Protein AF-A0A1X0RWV0-F1 (afdb_monomer_lite)

Structure (mmCIF, N/CA/C/O backbone):
data_AF-A0A1X0RWV0-F1
#
_entry.id   AF-A0A1X0RWV0-F1
#
loop_
_atom_site.group_PDB
_atom_site.id
_atom_site.type_symbol
_atom_site.label_atom_id
_atom_site.label_alt_id
_atom_site.label_comp_id
_atom_site.label_asym_id
_atom_site.label_entity_id
_atom_site.label_seq_id
_atom_site.pdbx_PDB_ins_code
_atom_site.Cartn_x
_atom_site.Cartn_y
_atom_site.Cartn_z
_atom_site.occupancy
_atom_site.B_iso_or_equiv
_atom_site.auth_seq_id
_atom_site.auth_comp_id
_atom_site.auth_asym_id
_atom_site.auth_atom_id
_atom_site.pdbx_PDB_model_num
ATOM 1 N N . MET A 1 1 ? 1.316 -21.108 6.866 1.00 23.23 1 MET A N 1
ATOM 2 C CA . MET A 1 1 ? 2.723 -21.541 7.017 1.00 23.23 1 MET A CA 1
ATOM 3 C C . MET A 1 1 ? 3.610 -20.301 7.016 1.00 23.23 1 MET A C 1
ATOM 5 O O . MET A 1 1 ? 3.593 -19.618 6.008 1.00 23.23 1 MET A O 1
ATOM 9 N N . ALA A 1 2 ? 4.380 -19.939 8.044 1.00 24.17 2 ALA A N 1
ATOM 10 C CA . ALA A 1 2 ? 4.032 -19.733 9.463 1.00 24.17 2 ALA A CA 1
ATOM 11 C C . ALA A 1 2 ? 4.184 -18.208 9.730 1.00 24.17 2 ALA A C 1
ATOM 13 O O . ALA A 1 2 ? 4.964 -17.569 9.037 1.00 24.17 2 ALA A O 1
ATOM 14 N N . HIS A 1 3 ? 3.444 -17.558 10.632 1.00 25.30 3 HIS A N 1
ATOM 15 C CA . HIS A 1 3 ? 3.858 -17.457 12.033 1.00 25.30 3 HIS A CA 1
ATOM 16 C C . HIS A 1 3 ? 2.746 -16.852 12.910 1.00 25.30 3 HIS A C 1
ATOM 18 O O . HIS A 1 3 ? 1.937 -16.050 12.453 1.00 25.30 3 HIS A O 1
ATOM 24 N N . TRP A 1 4 ? 2.750 -17.260 14.173 1.00 21.14 4 TRP A N 1
ATOM 25 C CA . TRP A 1 4 ? 1.814 -16.913 15.234 1.00 21.14 4 TRP A CA 1
ATOM 26 C C . TRP A 1 4 ? 2.004 -15.473 15.730 1.00 21.14 4 TRP A C 1
ATOM 28 O O . TRP A 1 4 ? 3.132 -15.071 16.006 1.00 21.14 4 TRP A O 1
ATOM 38 N N . GLN A 1 5 ? 0.911 -14.735 15.943 1.00 31.05 5 GLN A N 1
ATOM 39 C CA . GLN A 1 5 ? 0.906 -13.572 16.834 1.00 31.05 5 GLN A CA 1
ATOM 40 C C . GLN A 1 5 ? 0.422 -14.017 18.215 1.00 31.05 5 GLN A C 1
ATOM 42 O O . GLN A 1 5 ? -0.751 -14.319 18.415 1.00 31.05 5 GLN A O 1
ATOM 47 N N . VAL A 1 6 ? 1.340 -14.066 19.180 1.00 25.50 6 VAL A N 1
ATOM 48 C CA . VAL A 1 6 ? 1.006 -14.235 20.597 1.00 25.50 6 VAL A CA 1
ATOM 49 C C . VAL A 1 6 ? 1.047 -12.856 21.247 1.00 25.50 6 VAL A C 1
ATOM 51 O O . VAL A 1 6 ? 2.117 -12.370 21.603 1.00 25.50 6 VAL A O 1
ATOM 54 N N . ASN A 1 7 ? -0.117 -12.234 21.433 1.00 33.84 7 ASN A N 1
ATOM 55 C CA . ASN A 1 7 ? -0.253 -11.078 22.319 1.00 33.84 7 ASN A CA 1
ATOM 56 C C . ASN A 1 7 ? -0.635 -11.574 23.719 1.00 33.84 7 ASN A C 1
ATOM 58 O O . ASN A 1 7 ? -1.770 -11.977 23.965 1.00 33.84 7 ASN A O 1
ATOM 62 N N . ARG A 1 8 ? 0.323 -11.564 24.656 1.00 31.19 8 ARG A N 1
ATOM 63 C CA . ARG A 1 8 ? 0.048 -11.831 26.075 1.00 31.19 8 ARG A CA 1
ATOM 64 C C . ARG A 1 8 ? -0.563 -10.569 26.692 1.00 31.19 8 ARG A C 1
ATOM 66 O O . ARG A 1 8 ? 0.125 -9.562 26.846 1.00 31.19 8 ARG A O 1
ATOM 73 N N . ASN A 1 9 ? -1.847 -10.624 27.033 1.00 41.56 9 ASN A N 1
ATOM 74 C CA . ASN A 1 9 ? -2.531 -9.573 27.780 1.00 41.56 9 ASN A CA 1
ATOM 75 C C . ASN A 1 9 ? -2.454 -9.860 29.285 1.00 41.56 9 ASN A C 1
ATOM 77 O O . ASN A 1 9 ? -3.083 -10.812 29.738 1.00 41.56 9 ASN A O 1
ATOM 81 N N . THR A 1 10 ? -1.716 -9.042 30.045 1.00 43.28 10 THR A N 1
ATOM 82 C CA . THR A 1 10 ? -1.809 -8.987 31.519 1.00 43.28 10 THR A CA 1
ATOM 83 C C . THR A 1 10 ? -1.341 -7.632 32.097 1.00 43.28 10 THR A C 1
ATOM 85 O O . THR A 1 10 ? -0.510 -7.628 33.007 1.00 43.28 10 THR A O 1
ATOM 88 N N . ALA A 1 11 ? -1.775 -6.462 31.601 1.00 41.44 11 ALA A N 1
ATOM 89 C CA . ALA A 1 11 ? -1.357 -5.204 32.250 1.00 41.44 11 ALA A CA 1
ATOM 90 C C . ALA A 1 11 ? -2.352 -4.035 32.171 1.00 41.44 11 ALA A C 1
ATOM 92 O O . ALA A 1 11 ? -2.783 -3.620 31.107 1.00 41.44 11 ALA A O 1
ATOM 93 N N . THR A 1 12 ? -2.610 -3.450 33.341 1.00 43.78 12 THR A N 1
ATOM 94 C CA . THR A 1 12 ? -3.568 -2.384 33.671 1.00 43.78 12 THR A CA 1
ATOM 95 C C . THR A 1 12 ? -2.957 -0.967 33.643 1.00 43.78 12 THR A C 1
ATOM 97 O O . THR A 1 12 ? -3.191 -0.175 34.557 1.00 43.78 12 THR A O 1
ATOM 100 N N . LYS A 1 13 ? -2.113 -0.614 32.653 1.00 45.50 13 LYS A N 1
ATOM 101 C CA . LYS A 1 13 ? -1.424 0.703 32.627 1.00 45.50 13 LYS A CA 1
ATOM 102 C C . LYS A 1 13 ? -1.493 1.421 31.258 1.00 45.50 13 LYS A C 1
ATOM 104 O O . LYS A 1 13 ? -0.999 0.860 30.281 1.00 45.50 13 LYS A O 1
ATOM 109 N N . PRO A 1 14 ? -1.920 2.707 31.196 1.00 56.06 14 PRO A N 1
ATOM 110 C CA . PRO A 1 14 ? -2.166 3.446 29.942 1.00 56.06 14 PRO A CA 1
ATOM 111 C C . PRO A 1 14 ? -0.960 3.563 28.991 1.00 5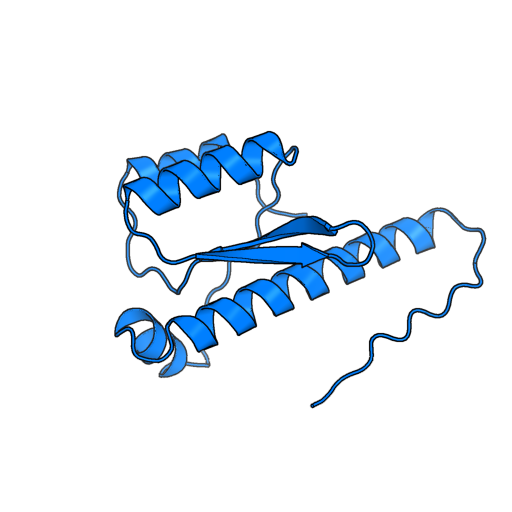6.06 14 PRO A C 1
ATOM 113 O O . PRO A 1 14 ? -1.105 3.635 27.775 1.00 56.06 14 PRO A O 1
ATOM 116 N N . LYS A 1 15 ? 0.269 3.579 29.530 1.00 47.56 15 LYS A N 1
ATOM 117 C CA . LYS A 1 15 ? 1.496 3.642 28.714 1.00 47.56 15 LYS A CA 1
ATOM 118 C C . LYS A 1 15 ? 1.774 2.348 27.940 1.00 47.56 15 LYS A C 1
ATOM 120 O O . LYS A 1 15 ? 2.412 2.416 26.896 1.00 47.56 15 LYS A O 1
ATOM 125 N N . LEU A 1 16 ? 1.328 1.189 28.437 1.00 44.66 16 LEU A N 1
ATOM 126 C CA . LEU A 1 16 ? 1.512 -0.086 27.735 1.00 44.66 16 LEU A CA 1
ATOM 127 C C . LEU A 1 16 ? 0.503 -0.257 26.593 1.00 44.66 16 LEU A C 1
ATOM 129 O O . LEU A 1 16 ? 0.900 -0.727 25.531 1.00 44.66 16 LEU A O 1
ATOM 133 N N . GLU A 1 17 ? -0.740 0.202 26.766 1.00 52.66 17 GLU A N 1
ATOM 134 C CA . GLU A 1 17 ? -1.755 0.219 25.698 1.00 52.66 17 GLU A CA 1
ATOM 135 C C . GLU A 1 17 ? -1.292 1.051 24.493 1.00 52.66 17 GLU A C 1
ATOM 137 O O . GLU A 1 17 ? -1.411 0.629 23.344 1.00 52.66 17 GLU A O 1
ATOM 142 N N . PHE A 1 18 ? -0.667 2.206 24.744 1.00 51.78 18 PHE A N 1
ATOM 143 C CA . PHE A 1 18 ? -0.120 3.052 23.681 1.00 51.78 18 PHE A CA 1
ATOM 144 C C . PHE A 1 18 ? 0.993 2.356 22.877 1.00 51.78 18 PHE A C 1
ATOM 146 O O . PHE A 1 18 ? 1.036 2.452 21.651 1.00 51.78 18 PHE A O 1
ATOM 153 N N . ILE A 1 19 ? 1.885 1.625 23.554 1.00 53.31 19 ILE A N 1
ATOM 154 C CA . ILE A 1 19 ? 2.965 0.865 22.904 1.00 53.31 19 ILE A CA 1
ATOM 155 C C . ILE A 1 19 ? 2.391 -0.324 22.117 1.00 53.31 19 ILE A C 1
ATOM 157 O O . ILE A 1 19 ? 2.825 -0.581 20.993 1.00 53.31 19 ILE A O 1
ATOM 161 N N . GLN A 1 20 ? 1.387 -1.015 22.662 1.00 53.22 20 GLN A N 1
ATOM 162 C CA . GLN A 1 20 ? 0.701 -2.116 21.979 1.00 53.22 20 GLN A CA 1
ATOM 163 C C . GLN A 1 20 ? -0.025 -1.658 20.710 1.00 53.22 20 GLN A C 1
ATOM 165 O O . GLN A 1 20 ? 0.065 -2.340 19.688 1.00 53.22 20 GLN A O 1
ATOM 170 N N . ASN A 1 21 ? -0.642 -0.474 20.719 1.00 63.69 21 ASN A N 1
ATOM 171 C CA . ASN A 1 21 ? -1.245 0.098 19.515 1.00 63.69 21 ASN A CA 1
ATOM 172 C C . ASN A 1 21 ? -0.211 0.336 18.404 1.00 63.69 21 ASN A C 1
ATOM 174 O O . ASN A 1 21 ? -0.485 0.030 17.245 1.00 63.69 21 ASN A O 1
ATOM 178 N N . LYS A 1 22 ? 1.003 0.801 18.737 1.00 68.19 22 LYS A N 1
ATOM 179 C CA . LYS A 1 22 ? 2.072 0.976 17.736 1.00 68.19 22 LYS A CA 1
ATOM 180 C C . LYS A 1 22 ? 2.530 -0.356 17.131 1.00 68.19 22 LYS A C 1
ATOM 182 O O . LYS A 1 22 ? 2.715 -0.444 15.921 1.00 68.19 22 LYS A O 1
ATOM 187 N N . ILE A 1 23 ? 2.673 -1.407 17.942 1.00 72.88 23 ILE A N 1
ATOM 188 C CA . ILE A 1 23 ? 3.063 -2.748 17.461 1.00 72.88 23 ILE A CA 1
ATOM 189 C C . ILE A 1 23 ? 2.001 -3.326 16.511 1.00 72.88 23 ILE A C 1
ATOM 191 O O . ILE A 1 23 ? 2.345 -3.922 15.485 1.00 72.88 23 ILE A O 1
ATOM 195 N N . SER A 1 24 ? 0.720 -3.112 16.823 1.00 81.94 24 SER A N 1
ATOM 196 C CA . SER A 1 24 ? -0.398 -3.544 15.979 1.00 81.94 24 SER A CA 1
ATOM 197 C C . SER A 1 24 ? -0.351 -2.890 14.590 1.00 81.94 24 SER A C 1
ATOM 199 O O . SER A 1 24 ? -0.290 -3.594 13.580 1.00 81.94 24 SER A O 1
ATOM 201 N N . VAL A 1 25 ? -0.227 -1.55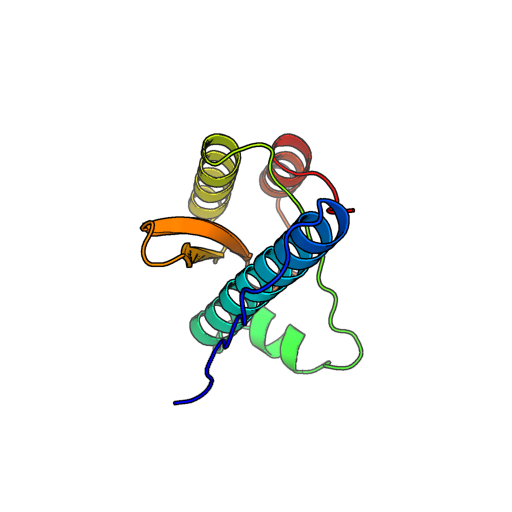6 14.535 1.00 82.00 25 VAL A N 1
ATOM 202 C CA . VAL A 1 25 ? -0.138 -0.789 13.276 1.00 82.00 25 VAL A CA 1
ATOM 203 C C . VAL A 1 25 ? 1.035 -1.251 12.411 1.00 82.00 25 VAL A C 1
ATOM 205 O O . VAL A 1 25 ? 0.878 -1.488 11.212 1.00 82.00 25 VAL A O 1
ATOM 208 N N . MET A 1 26 ? 2.215 -1.427 13.014 1.00 87.25 26 MET A N 1
ATOM 209 C CA . MET A 1 26 ? 3.401 -1.889 12.288 1.00 87.25 26 MET A CA 1
ATOM 210 C C . MET A 1 26 ? 3.194 -3.283 11.694 1.00 87.25 26 MET A C 1
ATOM 212 O O . MET A 1 26 ? 3.594 -3.535 10.558 1.00 87.25 26 MET A O 1
ATOM 216 N N . THR A 1 27 ? 2.538 -4.182 12.429 1.00 88.38 27 THR A N 1
ATOM 217 C CA . THR A 1 27 ? 2.290 -5.537 11.931 1.00 88.38 27 THR A CA 1
ATOM 218 C C . THR A 1 27 ? 1.327 -5.532 10.745 1.00 88.38 27 THR A C 1
ATOM 220 O O . THR A 1 27 ? 1.593 -6.174 9.729 1.00 88.38 27 THR A O 1
ATOM 223 N N . GLN A 1 28 ? 0.250 -4.754 10.826 1.00 88.62 28 GLN A N 1
ATOM 224 C CA . GLN A 1 28 ? -0.729 -4.616 9.744 1.00 88.62 28 GLN A CA 1
ATOM 225 C C . GLN A 1 28 ? -0.105 -4.004 8.486 1.00 88.62 28 GLN A C 1
ATOM 227 O O . GLN A 1 28 ? -0.327 -4.493 7.375 1.00 88.62 28 GLN A O 1
ATOM 232 N N . ALA A 1 29 ? 0.750 -2.990 8.649 1.00 89.06 29 ALA A N 1
ATOM 233 C CA . ALA A 1 29 ? 1.515 -2.414 7.549 1.00 89.06 29 ALA A CA 1
ATOM 234 C C . ALA A 1 29 ? 2.455 -3.447 6.901 1.00 89.06 29 ALA A C 1
ATOM 236 O O . ALA A 1 29 ? 2.500 -3.554 5.674 1.00 89.06 29 ALA A O 1
ATOM 237 N N . CYS A 1 30 ? 3.160 -4.253 7.704 1.00 92.12 30 CYS A N 1
ATOM 238 C CA . CYS A 1 30 ? 4.012 -5.337 7.208 1.00 92.12 30 CYS A CA 1
ATOM 239 C C . CYS A 1 30 ? 3.216 -6.390 6.427 1.00 92.12 30 CYS A C 1
ATOM 241 O O . CYS A 1 30 ? 3.656 -6.821 5.358 1.00 92.12 30 CYS A O 1
ATOM 243 N N . HIS A 1 31 ? 2.038 -6.782 6.917 1.00 91.19 31 HIS A N 1
ATOM 244 C CA . HIS A 1 31 ? 1.156 -7.704 6.209 1.00 91.19 31 HIS A CA 1
ATOM 245 C C . HIS A 1 31 ? 0.699 -7.145 4.858 1.00 91.19 31 HIS A C 1
ATOM 247 O O . HIS A 1 31 ? 0.839 -7.825 3.839 1.00 91.19 31 HIS A O 1
ATOM 253 N N . ALA A 1 32 ? 0.216 -5.899 4.826 1.00 93.38 32 ALA A N 1
ATOM 254 C CA . ALA A 1 32 ? -0.195 -5.236 3.590 1.00 93.38 32 ALA A CA 1
ATOM 255 C C . ALA A 1 32 ? 0.964 -5.144 2.582 1.00 93.38 32 ALA A C 1
ATOM 257 O O . ALA A 1 32 ? 0.798 -5.519 1.420 1.00 93.38 32 ALA A O 1
ATOM 258 N N . ALA A 1 33 ? 2.144 -4.703 3.035 1.00 95.50 33 ALA A N 1
ATOM 259 C CA . ALA A 1 33 ? 3.337 -4.540 2.204 1.00 95.50 33 ALA A CA 1
ATOM 260 C C . ALA A 1 33 ? 3.841 -5.876 1.635 1.00 95.50 33 ALA A C 1
ATOM 262 O O . ALA A 1 33 ? 4.164 -5.973 0.454 1.00 95.50 33 ALA A O 1
ATOM 263 N N . THR A 1 34 ? 3.868 -6.928 2.452 1.00 97.00 34 THR A N 1
ATOM 264 C CA . THR A 1 34 ? 4.306 -8.260 2.009 1.00 97.00 34 THR A CA 1
ATOM 265 C C . THR A 1 34 ? 3.328 -8.842 0.991 1.00 97.00 34 THR A C 1
ATOM 267 O O . THR A 1 34 ? 3.735 -9.375 -0.040 1.00 97.00 34 THR A O 1
ATOM 270 N N . ALA A 1 35 ? 2.026 -8.703 1.252 1.00 97.00 35 ALA A N 1
ATOM 271 C CA . ALA A 1 35 ? 0.988 -9.192 0.360 1.00 97.00 35 ALA A CA 1
ATOM 272 C C . ALA A 1 35 ? 1.024 -8.484 -1.001 1.00 97.00 35 ALA A C 1
ATOM 274 O O . ALA A 1 35 ? 0.957 -9.165 -2.022 1.00 97.00 35 ALA A O 1
ATOM 275 N N . ILE A 1 36 ? 1.168 -7.152 -1.041 1.00 97.50 36 ILE A N 1
ATOM 276 C CA . ILE A 1 36 ? 1.214 -6.440 -2.324 1.00 97.50 36 ILE A CA 1
ATOM 277 C C . ILE A 1 36 ? 2.467 -6.793 -3.127 1.00 97.50 36 ILE A C 1
ATOM 279 O O . ILE A 1 36 ? 2.331 -7.078 -4.310 1.00 97.50 36 ILE A O 1
ATOM 283 N N . LEU A 1 37 ? 3.640 -6.910 -2.490 1.00 97.44 37 LEU A N 1
ATOM 284 C CA . LEU A 1 37 ? 4.865 -7.363 -3.163 1.00 97.44 37 LEU A CA 1
ATOM 285 C C . LEU A 1 37 ? 4.709 -8.765 -3.768 1.00 97.44 37 LEU A C 1
ATOM 287 O O . LEU A 1 37 ? 5.199 -9.019 -4.863 1.00 97.44 37 LEU A O 1
ATOM 291 N N . HIS A 1 38 ? 4.007 -9.676 -3.089 1.00 98.31 38 HIS A N 1
ATOM 292 C CA . HIS A 1 38 ? 3.732 -11.008 -3.630 1.00 98.31 38 HIS A CA 1
ATOM 293 C C . HIS A 1 38 ? 2.733 -10.984 -4.800 1.00 98.31 38 HIS A C 1
ATOM 295 O O . HIS A 1 38 ? 2.921 -11.694 -5.794 1.00 98.31 38 HIS A O 1
ATOM 301 N N . ILE A 1 39 ? 1.672 -10.177 -4.682 1.00 98.12 39 ILE A N 1
ATOM 302 C CA . ILE A 1 39 ? 0.647 -10.001 -5.721 1.00 98.12 39 ILE A CA 1
ATOM 303 C C . ILE A 1 39 ? 1.274 -9.413 -6.989 1.00 98.12 39 ILE A C 1
ATOM 305 O O . ILE A 1 39 ? 0.979 -9.885 -8.083 1.00 98.12 39 ILE A O 1
ATOM 309 N N . THR A 1 40 ? 2.171 -8.436 -6.849 1.00 97.38 40 THR A N 1
ATOM 310 C CA . THR A 1 40 ? 2.826 -7.747 -7.969 1.00 97.38 40 THR A CA 1
ATOM 311 C C . THR A 1 40 ? 4.235 -8.253 -8.256 1.00 97.38 40 THR A C 1
ATOM 313 O O . THR A 1 40 ? 5.007 -7.550 -8.892 1.00 97.38 40 THR A O 1
ATOM 316 N N . ARG A 1 41 ? 4.600 -9.467 -7.829 1.00 98.06 41 ARG A N 1
ATOM 317 C CA . ARG A 1 41 ? 5.973 -9.998 -7.964 1.00 98.06 41 ARG A CA 1
ATOM 318 C C . ARG A 1 41 ? 6.517 -10.029 -9.403 1.00 98.06 41 ARG A C 1
ATOM 320 O O . ARG A 1 41 ? 7.725 -9.963 -9.593 1.00 98.06 41 ARG A O 1
ATOM 327 N N . GLU A 1 42 ? 5.631 -10.132 -10.394 1.00 97.88 42 GLU A N 1
ATOM 328 C CA . GLU A 1 42 ? 5.985 -10.133 -11.823 1.00 97.88 42 GLU A CA 1
ATOM 329 C C . GLU A 1 42 ? 5.965 -8.719 -12.440 1.00 97.88 42 GLU A C 1
ATOM 331 O O . GLU A 1 42 ? 6.324 -8.540 -13.600 1.00 97.88 42 GLU A O 1
ATOM 336 N N . ASP A 1 43 ? 5.531 -7.700 -11.689 1.00 95.94 43 ASP A N 1
ATOM 337 C CA . ASP A 1 43 ? 5.547 -6.306 -12.131 1.00 95.94 43 ASP A CA 1
ATOM 338 C C . ASP A 1 43 ? 6.985 -5.778 -12.141 1.00 95.94 43 ASP A C 1
ATOM 340 O O . ASP A 1 43 ? 7.725 -5.917 -11.160 1.00 95.94 43 ASP A O 1
ATOM 344 N N . LYS A 1 44 ? 7.361 -5.106 -13.233 1.00 95.38 44 LYS A N 1
ATOM 345 C CA . LYS A 1 44 ? 8.695 -4.532 -13.423 1.00 95.38 44 LYS A CA 1
ATOM 346 C C . LYS A 1 44 ? 9.126 -3.639 -12.253 1.00 95.38 44 LYS A C 1
ATOM 348 O O . LYS A 1 44 ? 10.250 -3.776 -11.783 1.00 95.38 44 LYS A O 1
ATOM 353 N N . ASN A 1 45 ? 8.246 -2.774 -11.745 1.00 93.88 45 ASN A N 1
ATOM 354 C CA . ASN A 1 45 ? 8.576 -1.887 -10.627 1.00 93.88 45 ASN A CA 1
ATOM 355 C C . ASN A 1 45 ? 8.857 -2.679 -9.345 1.00 93.88 45 ASN A C 1
ATOM 357 O O . ASN A 1 45 ? 9.712 -2.289 -8.553 1.00 93.88 45 ASN A O 1
ATOM 361 N N . THR A 1 46 ? 8.144 -3.789 -9.136 1.00 95.94 46 THR A N 1
ATOM 362 C CA . THR A 1 46 ? 8.348 -4.657 -7.969 1.00 95.94 46 THR A CA 1
ATOM 363 C C . THR A 1 46 ? 9.666 -5.411 -8.076 1.00 95.94 46 THR A C 1
ATOM 365 O O . THR A 1 46 ? 10.433 -5.420 -7.117 1.00 95.94 46 THR A O 1
ATOM 368 N N . GLN A 1 47 ? 9.966 -5.988 -9.241 1.00 97.12 47 GLN A N 1
ATOM 369 C CA . GLN A 1 47 ? 11.239 -6.669 -9.491 1.00 97.12 47 GLN A CA 1
ATOM 370 C C . GLN A 1 47 ? 12.425 -5.719 -9.315 1.00 97.12 47 GLN A C 1
ATOM 372 O O . GLN A 1 47 ? 13.383 -6.048 -8.625 1.00 97.12 47 GLN A O 1
ATOM 377 N N . GLU A 1 48 ? 12.337 -4.515 -9.878 1.00 94.94 48 GLU A N 1
ATOM 378 C CA . GLU A 1 48 ? 13.374 -3.496 -9.748 1.00 94.94 48 GLU A CA 1
ATOM 379 C C . GLU A 1 48 ? 13.550 -3.012 -8.302 1.00 94.94 48 GLU A C 1
ATOM 381 O O . GLU A 1 48 ? 14.676 -2.802 -7.866 1.00 94.94 48 GLU A O 1
ATOM 386 N N . TYR A 1 49 ? 12.457 -2.848 -7.551 1.00 95.06 49 TYR A N 1
ATOM 387 C CA . TYR A 1 49 ? 12.510 -2.498 -6.129 1.00 95.06 49 TYR A CA 1
ATOM 388 C C . TYR A 1 49 ? 13.167 -3.595 -5.279 1.00 95.06 49 TYR A C 1
ATOM 390 O O . TYR A 1 49 ? 13.888 -3.289 -4.336 1.00 95.06 49 TYR A O 1
ATOM 398 N N . LEU A 1 50 ? 12.922 -4.868 -5.606 1.00 96.00 50 LEU A N 1
ATOM 399 C CA . LEU A 1 50 ? 13.489 -6.018 -4.895 1.00 96.00 50 LEU A CA 1
ATOM 400 C C . LEU A 1 50 ? 14.904 -6.395 -5.365 1.00 96.00 50 LEU A C 1
ATOM 402 O O . LEU A 1 50 ? 15.572 -7.168 -4.685 1.00 96.00 50 LEU A O 1
ATOM 406 N N . ALA A 1 51 ? 15.371 -5.863 -6.497 1.00 96.81 51 ALA A N 1
ATOM 407 C CA . ALA A 1 51 ? 16.728 -6.084 -6.995 1.00 96.81 51 ALA A CA 1
ATOM 408 C C . ALA A 1 51 ? 17.793 -5.283 -6.222 1.00 96.81 51 ALA A C 1
ATOM 410 O O . ALA A 1 51 ? 18.959 -5.667 -6.226 1.00 96.81 51 ALA A O 1
ATOM 411 N N . ASP A 1 52 ? 17.397 -4.196 -5.554 1.00 93.12 52 ASP A N 1
ATOM 412 C CA . ASP A 1 52 ? 18.274 -3.318 -4.774 1.00 93.12 52 ASP A CA 1
ATOM 413 C C . ASP A 1 52 ? 17.788 -3.229 -3.319 1.00 93.12 52 ASP A C 1
ATOM 415 O O . ASP A 1 52 ? 17.162 -2.260 -2.881 1.00 93.12 52 ASP A O 1
ATOM 419 N N . LEU A 1 53 ? 18.026 -4.310 -2.573 1.00 92.69 53 LEU A N 1
ATOM 420 C CA . LEU A 1 53 ? 17.498 -4.475 -1.218 1.00 92.69 53 LEU A CA 1
ATOM 421 C C . LEU A 1 53 ? 18.059 -3.453 -0.218 1.00 92.69 53 LEU A C 1
ATOM 423 O O . LEU A 1 53 ? 17.345 -3.075 0.714 1.00 92.69 53 LEU A O 1
ATOM 427 N N . ASP A 1 54 ? 19.289 -2.980 -0.427 1.00 94.31 54 ASP A N 1
ATOM 428 C CA . ASP A 1 54 ? 19.957 -2.021 0.460 1.00 94.31 54 ASP A CA 1
ATOM 429 C C . ASP A 1 54 ? 19.413 -0.591 0.298 1.00 94.31 54 ASP A C 1
ATOM 431 O O . ASP A 1 54 ? 19.500 0.211 1.229 1.00 94.31 54 ASP A O 1
ATOM 435 N N . ASN A 1 55 ? 18.781 -0.276 -0.841 1.00 89.69 55 ASN A N 1
ATOM 436 C CA . ASN A 1 55 ? 18.180 1.035 -1.120 1.00 89.69 55 ASN A CA 1
ATOM 437 C C . ASN A 1 55 ? 16.640 1.010 -1.136 1.00 89.69 55 ASN A C 1
ATOM 439 O O . ASN A 1 55 ? 15.987 1.919 -1.661 1.00 89.69 55 ASN A O 1
ATOM 443 N N . MET A 1 56 ? 16.020 -0.006 -0.529 1.00 89.06 56 MET A N 1
ATOM 444 C CA . MET A 1 56 ? 14.568 -0.057 -0.375 1.00 89.06 56 MET A CA 1
ATOM 445 C C . MET A 1 56 ? 14.049 1.085 0.503 1.00 89.06 56 MET A C 1
ATOM 447 O O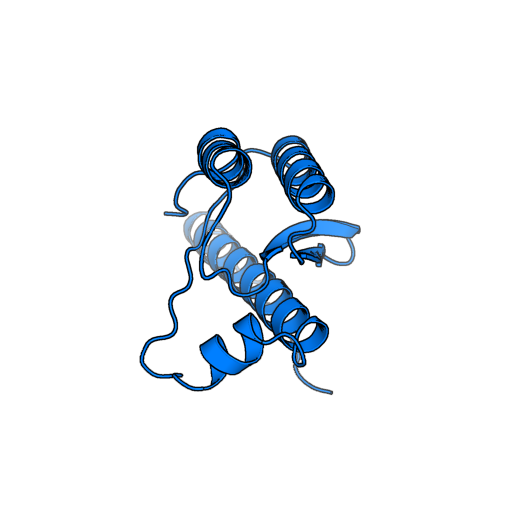 . MET A 1 56 ? 14.268 1.128 1.712 1.00 89.06 56 MET A O 1
ATOM 451 N N . HIS A 1 57 ? 13.226 1.953 -0.080 1.00 89.69 57 HIS A N 1
ATOM 452 C CA . HIS A 1 57 ? 12.531 3.004 0.656 1.00 89.69 57 HIS A CA 1
ATOM 453 C C . HIS A 1 57 ? 11.061 2.635 0.903 1.00 89.69 57 HIS A C 1
ATOM 455 O O . HIS A 1 57 ? 10.378 2.120 0.014 1.00 89.69 57 HIS A O 1
ATOM 461 N N . LYS A 1 58 ? 10.561 2.891 2.117 1.00 90.38 58 LYS A N 1
ATOM 462 C CA . LYS A 1 58 ? 9.142 2.770 2.482 1.00 90.38 58 LYS A CA 1
ATOM 463 C C . LYS A 1 58 ? 8.735 4.005 3.273 1.00 90.38 58 LYS A C 1
ATOM 465 O O . LYS A 1 58 ? 9.456 4.424 4.172 1.00 90.38 58 LYS A O 1
ATOM 470 N N . VAL A 1 59 ? 7.569 4.560 2.957 1.00 90.50 59 VAL A N 1
ATOM 471 C CA . VAL A 1 59 ? 6.979 5.675 3.707 1.00 90.50 59 VAL A CA 1
ATOM 472 C C . VAL A 1 59 ? 5.745 5.160 4.423 1.00 90.50 59 VAL A C 1
ATOM 474 O O . VAL A 1 59 ? 4.835 4.640 3.780 1.00 90.50 59 VAL A O 1
ATOM 477 N N . VAL A 1 60 ? 5.719 5.308 5.746 1.00 89.44 60 VAL A N 1
ATOM 478 C CA . VAL A 1 60 ? 4.554 4.964 6.563 1.00 89.44 60 VAL A CA 1
ATOM 479 C C . VAL A 1 60 ? 3.726 6.222 6.779 1.00 89.44 60 VAL A C 1
ATOM 481 O O . VAL A 1 60 ? 4.220 7.239 7.272 1.00 89.44 60 VAL A O 1
ATOM 484 N N . LEU A 1 61 ? 2.465 6.144 6.376 1.00 90.56 61 LEU A N 1
ATOM 485 C CA . LEU A 1 61 ? 1.497 7.219 6.495 1.00 90.56 61 LEU A CA 1
ATOM 486 C C . LEU A 1 61 ? 0.318 6.752 7.342 1.00 90.56 61 LEU A C 1
ATOM 488 O O . LEU A 1 61 ? -0.014 5.569 7.358 1.00 90.56 61 LEU A O 1
ATOM 492 N N . GLU A 1 62 ? -0.331 7.694 8.007 1.00 89.94 62 GLU A N 1
ATOM 493 C CA . GLU A 1 62 ? -1.582 7.477 8.725 1.00 89.94 62 GLU A CA 1
ATOM 494 C C . GLU A 1 62 ? -2.732 8.194 8.024 1.00 89.94 62 GLU A C 1
ATOM 496 O O . GLU A 1 62 ? -2.531 9.208 7.355 1.00 89.94 62 GLU A O 1
ATOM 501 N N . THR A 1 63 ? -3.947 7.679 8.196 1.00 87.81 63 THR A N 1
ATOM 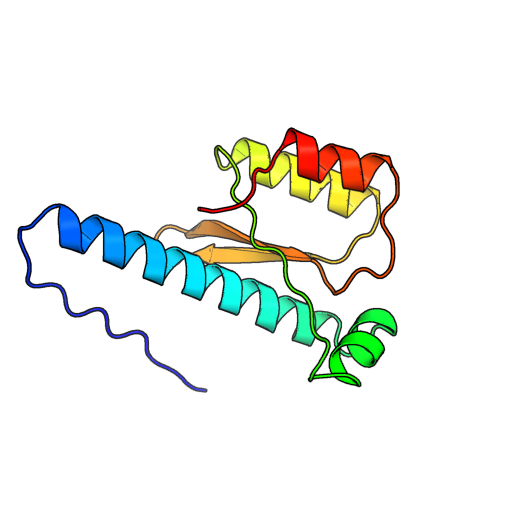502 C CA . THR A 1 63 ? -5.181 8.330 7.738 1.00 87.81 63 THR A CA 1
ATOM 503 C C . THR A 1 63 ? -6.050 8.659 8.945 1.00 87.81 63 THR A C 1
ATOM 505 O O . THR A 1 63 ? -5.947 8.013 9.986 1.00 87.81 63 THR A O 1
ATOM 508 N N . LYS A 1 64 ? -6.917 9.669 8.827 1.00 86.38 64 LYS A N 1
ATOM 509 C CA . LYS A 1 64 ? -7.746 10.121 9.959 1.00 86.38 64 LYS A CA 1
ATOM 510 C C . LYS A 1 64 ? -8.838 9.125 10.356 1.00 86.38 64 LYS A C 1
ATOM 512 O O . LYS A 1 64 ? -9.271 9.133 11.502 1.00 86.38 64 LYS A O 1
ATOM 517 N N . ASN A 1 65 ? -9.355 8.365 9.393 1.00 84.38 65 ASN A N 1
ATOM 518 C CA . ASN A 1 65 ? -10.467 7.430 9.554 1.00 84.38 65 ASN A CA 1
ATOM 519 C C . ASN A 1 65 ? -10.613 6.539 8.309 1.00 84.38 65 ASN A C 1
ATOM 521 O O . ASN A 1 65 ? -10.054 6.840 7.252 1.00 84.38 65 ASN A O 1
ATOM 525 N N . GLU A 1 66 ? -11.435 5.497 8.428 1.00 85.31 66 GLU A N 1
ATOM 526 C CA . GLU A 1 66 ? -11.767 4.547 7.357 1.00 85.31 66 GLU A CA 1
ATOM 527 C C . GLU A 1 66 ? -12.244 5.237 6.069 1.00 85.31 66 GLU A C 1
ATOM 529 O O . GLU A 1 66 ? -11.713 4.980 4.993 1.00 85.31 66 GLU A O 1
ATOM 534 N N . GLY A 1 67 ? -13.134 6.230 6.172 1.00 88.56 67 GLY A N 1
ATOM 535 C CA . GLY A 1 67 ? -13.616 6.961 4.995 1.00 88.56 67 GLY A CA 1
ATOM 536 C C . GLY A 1 67 ? -12.530 7.748 4.242 1.00 88.56 67 GLY A C 1
ATOM 537 O O . GLY A 1 67 ? -12.704 8.062 3.065 1.00 88.56 67 GLY A O 1
ATOM 538 N N . SER A 1 68 ? -11.406 8.087 4.883 1.00 88.81 68 SER A N 1
ATOM 539 C CA . SER A 1 68 ? -10.242 8.677 4.200 1.00 88.81 68 SER A CA 1
ATOM 540 C C . SER A 1 68 ? -9.403 7.610 3.493 1.00 88.81 68 SER A C 1
ATOM 542 O O . SER A 1 68 ? -8.881 7.866 2.408 1.00 88.81 68 SER A O 1
ATOM 544 N N . LEU A 1 69 ? -9.308 6.415 4.084 1.00 88.31 69 LEU A N 1
ATOM 545 C CA . LEU A 1 69 ? -8.641 5.256 3.495 1.00 88.31 69 LEU A CA 1
ATOM 546 C C . LEU A 1 69 ? -9.363 4.783 2.224 1.00 88.31 69 LEU A C 1
ATOM 548 O O . LEU A 1 69 ? -8.709 4.522 1.215 1.00 88.31 69 LEU A O 1
ATOM 552 N N . ASP A 1 70 ? -10.697 4.746 2.242 1.00 92.00 70 ASP A N 1
ATOM 553 C CA . ASP A 1 70 ? -11.502 4.357 1.079 1.00 92.00 70 ASP A CA 1
ATOM 554 C C . ASP A 1 70 ? -11.372 5.352 -0.075 1.00 92.00 70 ASP A C 1
ATOM 556 O O . ASP A 1 70 ? -11.105 4.952 -1.204 1.00 92.00 70 ASP A O 1
ATOM 560 N N . LYS A 1 71 ? -11.432 6.660 0.205 1.00 94.81 71 LYS A N 1
ATOM 561 C CA . LYS A 1 71 ? -11.211 7.691 -0.825 1.00 94.81 71 LYS A CA 1
ATOM 562 C C . LYS A 1 71 ? -9.828 7.589 -1.464 1.00 94.81 71 LYS A C 1
ATOM 564 O O . LYS A 1 71 ? -9.688 7.832 -2.661 1.00 94.81 71 LYS A O 1
ATOM 569 N N . LEU A 1 72 ? -8.802 7.244 -0.683 1.00 93.56 72 LEU A N 1
ATOM 570 C CA . LEU A 1 72 ? -7.476 6.972 -1.231 1.00 93.56 72 LEU A CA 1
ATOM 571 C C . LEU A 1 72 ? -7.508 5.733 -2.139 1.00 93.56 72 LEU A C 1
ATOM 573 O O . LEU A 1 72 ? -6.981 5.787 -3.247 1.00 93.56 72 LEU A O 1
ATOM 577 N N . ALA A 1 73 ? -8.143 4.643 -1.701 1.00 94.25 73 ALA A N 1
ATOM 578 C CA . ALA A 1 73 ? -8.282 3.419 -2.488 1.00 94.25 73 ALA A CA 1
ATOM 579 C C . ALA A 1 73 ? -9.026 3.652 -3.817 1.00 94.25 73 ALA A C 1
ATOM 581 O O . ALA A 1 73 ? -8.627 3.097 -4.845 1.00 94.25 73 ALA A O 1
ATOM 582 N N . ASP A 1 74 ? -10.047 4.509 -3.828 1.00 97.19 74 ASP A N 1
ATOM 583 C CA . ASP A 1 74 ? -10.780 4.889 -5.039 1.00 97.19 74 ASP A CA 1
ATOM 584 C C . ASP A 1 74 ? -9.869 5.598 -6.046 1.00 97.19 74 ASP A C 1
ATOM 586 O O . ASP A 1 74 ? -9.814 5.203 -7.211 1.00 97.19 74 ASP A O 1
ATOM 590 N N . VAL A 1 75 ? -9.089 6.591 -5.597 1.00 96.25 75 VAL A N 1
ATOM 591 C CA . VAL A 1 75 ? -8.128 7.297 -6.465 1.00 96.25 75 VAL A CA 1
ATOM 592 C C . VAL A 1 75 ? -7.066 6.334 -6.997 1.00 96.25 75 VAL A C 1
ATOM 594 O O . VAL A 1 75 ? -6.765 6.340 -8.189 1.00 96.25 75 VAL A O 1
ATOM 597 N N . LEU A 1 76 ? -6.518 5.461 -6.147 1.00 94.69 76 LEU A N 1
ATOM 598 C CA . LEU A 1 76 ? -5.543 4.456 -6.584 1.00 94.69 76 LEU A CA 1
ATOM 599 C C . LEU A 1 76 ? -6.136 3.525 -7.651 1.00 94.69 76 LEU A C 1
ATOM 601 O O . LEU A 1 76 ? -5.469 3.237 -8.642 1.00 94.69 76 LEU A O 1
ATOM 605 N N . SER A 1 77 ? -7.397 3.117 -7.491 1.00 96.50 77 SER A N 1
ATOM 606 C CA . SER A 1 77 ? -8.108 2.274 -8.461 1.00 96.50 77 SER A CA 1
ATOM 607 C C . SER A 1 77 ? -8.318 2.994 -9.798 1.00 96.50 77 SER A C 1
ATOM 609 O O . SER A 1 77 ? -8.044 2.421 -10.850 1.00 96.50 77 SER A O 1
ATOM 611 N N . GLN A 1 78 ? -8.744 4.262 -9.769 1.00 97.25 78 GLN A N 1
ATOM 612 C CA . GLN A 1 78 ? -8.945 5.091 -10.968 1.00 97.25 78 GLN A CA 1
ATOM 613 C C . GLN A 1 78 ? -7.654 5.267 -11.776 1.00 97.25 78 GLN A C 1
ATOM 615 O O . GLN A 1 78 ? -7.678 5.224 -13.004 1.00 97.25 78 GLN A O 1
ATOM 620 N N . HIS A 1 79 ? -6.524 5.416 -11.085 1.00 95.00 79 HIS A N 1
ATOM 621 C CA . HIS A 1 79 ? -5.203 5.568 -11.694 1.00 95.00 79 HIS A CA 1
ATOM 622 C C . HIS A 1 79 ? -4.476 4.237 -11.934 1.00 95.00 79 HIS A C 1
ATOM 624 O O . HIS A 1 79 ? -3.293 4.247 -12.270 1.00 95.00 79 HIS A O 1
ATOM 630 N N . GLN A 1 80 ? -5.165 3.099 -11.770 1.00 95.06 80 GLN A N 1
ATOM 631 C CA . GLN A 1 80 ? -4.622 1.754 -11.993 1.00 95.06 80 GLN A CA 1
ATOM 632 C C . GLN A 1 80 ? -3.346 1.472 -11.182 1.00 95.06 80 GLN A C 1
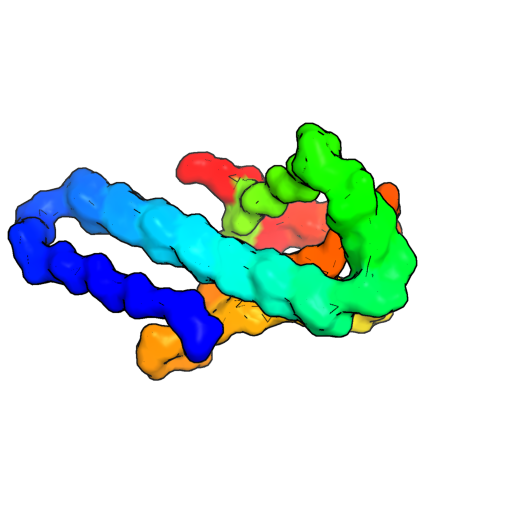ATOM 634 O O . GLN A 1 80 ? -2.466 0.731 -11.614 1.00 95.06 80 GLN A O 1
ATOM 639 N N . ILE A 1 81 ? -3.242 2.061 -9.990 1.00 94.25 81 ILE A N 1
ATOM 640 C CA . ILE A 1 81 ? -2.142 1.813 -9.064 1.00 94.25 81 ILE A CA 1
ATOM 641 C C . ILE A 1 81 ? -2.448 0.531 -8.285 1.00 94.25 81 ILE A C 1
ATOM 643 O O . ILE A 1 81 ? -3.434 0.510 -7.548 1.00 94.25 81 ILE A O 1
ATOM 647 N N . PRO A 1 82 ? -1.624 -0.529 -8.373 1.00 95.06 82 PRO A N 1
ATOM 648 C CA . PRO A 1 82 ? -1.851 -1.737 -7.591 1.00 95.06 82 PRO A CA 1
ATOM 649 C C . PRO A 1 82 ? -1.709 -1.462 -6.091 1.00 95.06 82 PRO A C 1
ATOM 651 O O . PRO A 1 82 ? -0.713 -0.886 -5.638 1.00 95.06 82 PRO A O 1
ATOM 654 N N . TYR A 1 83 ? -2.687 -1.907 -5.304 1.00 95.81 83 TYR A N 1
ATOM 655 C CA . TYR A 1 83 ? -2.663 -1.802 -3.847 1.00 95.81 83 TYR A CA 1
ATOM 656 C C . TYR A 1 83 ? -3.319 -3.008 -3.173 1.00 95.81 83 TYR A C 1
ATOM 658 O O . TYR A 1 83 ? -4.155 -3.700 -3.753 1.00 95.81 83 TYR A O 1
ATOM 666 N N . LYS A 1 84 ? -2.956 -3.245 -1.910 1.00 95.88 84 LYS A N 1
ATOM 667 C CA . LYS A 1 84 ? -3.570 -4.242 -1.035 1.00 95.88 84 LYS A CA 1
ATOM 668 C C . LYS A 1 84 ? -4.098 -3.572 0.223 1.00 95.88 84 LYS A C 1
ATOM 670 O O . LYS A 1 84 ? -3.332 -2.977 0.974 1.00 95.88 84 LYS A O 1
ATOM 675 N N . ARG A 1 85 ? -5.397 -3.743 0.480 1.00 93.44 85 ARG A N 1
ATOM 676 C CA . ARG A 1 85 ? -6.012 -3.499 1.793 1.00 93.44 85 ARG A CA 1
ATOM 677 C C . ARG A 1 85 ? -5.797 -4.707 2.702 1.00 93.44 85 ARG A C 1
ATOM 679 O O . ARG A 1 85 ? -6.065 -5.836 2.285 1.00 93.44 85 ARG A O 1
ATOM 686 N N . TRP A 1 86 ? -5.317 -4.486 3.916 1.00 91.50 86 TRP A N 1
ATOM 687 C CA . TRP A 1 86 ? -5.275 -5.486 4.977 1.00 91.50 86 TRP A CA 1
ATOM 688 C C . TRP A 1 86 ? -6.530 -5.362 5.832 1.00 91.50 86 TRP A C 1
ATOM 690 O O . TRP A 1 86 ? -6.863 -4.264 6.275 1.00 91.50 86 TRP A O 1
ATOM 700 N N . ILE A 1 87 ? -7.230 -6.481 6.003 1.00 88.62 87 ILE A N 1
ATOM 701 C CA . ILE A 1 87 ? -8.465 -6.564 6.777 1.00 88.62 87 ILE A CA 1
ATOM 702 C C . ILE A 1 87 ? -8.139 -7.342 8.045 1.00 88.62 87 ILE A C 1
ATOM 704 O O . ILE A 1 87 ? -7.748 -8.508 7.959 1.00 88.62 87 ILE A O 1
ATOM 708 N N . GLU A 1 88 ? -8.264 -6.689 9.194 1.00 80.62 88 GLU A N 1
ATOM 709 C CA . GLU A 1 88 ? -7.991 -7.308 10.489 1.00 80.62 88 GLU A CA 1
ATOM 710 C C . GLU A 1 88 ? -9.146 -8.227 10.891 1.00 80.62 88 GLU A C 1
ATOM 712 O O . GLU A 1 88 ? -10.313 -7.927 10.637 1.00 80.62 88 GLU A O 1
ATOM 717 N N . GLN A 1 89 ? -8.814 -9.358 11.506 1.00 82.50 89 GLN A N 1
ATOM 718 C CA . GLN A 1 89 ? -9.780 -10.307 12.049 1.00 82.50 89 GLN A CA 1
ATOM 719 C C . GLN A 1 89 ? -9.673 -10.316 13.578 1.00 82.50 89 GLN A C 1
ATOM 721 O O . GLN A 1 89 ? -8.557 -10.211 14.088 1.00 82.50 89 GLN A O 1
ATOM 726 N N . PRO A 1 90 ? -10.781 -10.546 14.306 1.00 84.56 90 PRO A N 1
ATOM 727 C CA . PRO A 1 90 ? -12.118 -10.919 13.820 1.00 84.56 90 PRO A CA 1
ATOM 728 C C . PRO A 1 90 ? -13.033 -9.746 13.422 1.00 84.56 90 PRO A C 1
ATOM 730 O O . PRO A 1 90 ? -14.136 -9.982 12.937 1.00 84.56 90 PRO A O 1
ATOM 733 N N . GLU A 1 91 ? -12.618 -8.495 13.624 1.00 82.69 91 GLU A N 1
ATOM 734 C CA . GLU A 1 91 ? -13.478 -7.313 13.452 1.00 82.69 91 GLU A CA 1
ATOM 735 C C . GLU A 1 91 ? -13.856 -7.042 11.986 1.00 82.69 91 GLU A C 1
ATOM 737 O O . GLU A 1 91 ? -14.833 -6.345 11.719 1.00 82.69 91 GLU A O 1
ATOM 742 N N . ASN A 1 92 ? -13.111 -7.614 11.036 1.00 83.69 92 ASN A N 1
ATOM 743 C CA . ASN A 1 92 ? -13.314 -7.496 9.594 1.00 83.69 92 ASN A CA 1
ATOM 744 C C . ASN A 1 92 ? -13.285 -6.043 9.085 1.00 83.69 92 ASN A C 1
ATOM 746 O O . ASN A 1 92 ? -14.028 -5.673 8.175 1.00 83.69 92 ASN A O 1
ATOM 750 N N . ILE A 1 93 ? -12.399 -5.229 9.664 1.00 82.31 93 ILE A N 1
ATOM 751 C CA . ILE A 1 93 ? -12.212 -3.818 9.307 1.00 82.31 93 ILE A CA 1
ATOM 752 C C . ILE A 1 93 ? -10.892 -3.604 8.555 1.00 82.31 93 ILE A C 1
ATOM 754 O O . ILE A 1 93 ? -9.897 -4.278 8.849 1.00 82.31 93 ILE A O 1
ATOM 758 N N . PRO A 1 94 ? -10.837 -2.675 7.585 1.00 85.75 94 PRO A N 1
ATOM 759 C CA . PRO A 1 94 ? -9.593 -2.329 6.916 1.00 85.75 94 PRO A CA 1
ATOM 760 C C . PRO A 1 94 ? -8.678 -1.541 7.860 1.00 85.75 94 PRO A C 1
ATOM 762 O O . PRO A 1 94 ? -9.018 -0.449 8.309 1.00 85.75 94 PRO A O 1
ATOM 765 N N . THR A 1 95 ? -7.493 -2.079 8.138 1.00 87.88 95 THR A N 1
ATOM 766 C CA . THR A 1 95 ? -6.551 -1.478 9.098 1.00 87.88 95 THR A CA 1
ATOM 767 C C . THR A 1 95 ? -5.269 -0.955 8.465 1.00 87.88 95 THR A C 1
ATOM 769 O O . THR A 1 95 ? -4.638 -0.048 9.003 1.00 87.88 95 THR A O 1
ATOM 772 N N . ALA A 1 96 ? -4.902 -1.457 7.285 1.00 91.19 96 ALA A N 1
ATOM 773 C CA . ALA A 1 96 ? -3.775 -0.935 6.519 1.00 91.19 96 ALA A CA 1
ATOM 774 C C . ALA A 1 96 ? -4.025 -1.007 5.010 1.00 91.19 96 ALA A C 1
ATOM 776 O O . ALA A 1 96 ? -4.797 -1.830 4.517 1.00 91.19 96 ALA A O 1
ATOM 777 N N . LEU A 1 97 ? -3.325 -0.160 4.260 1.00 94.38 97 LEU A N 1
ATOM 778 C CA . LEU A 1 97 ? -3.260 -0.203 2.804 1.00 94.38 97 LEU A CA 1
ATOM 779 C C . LEU A 1 97 ? -1.805 -0.020 2.383 1.00 94.38 97 LEU A C 1
ATOM 781 O O . LEU A 1 97 ? -1.135 0.897 2.850 1.00 94.38 97 LEU A O 1
ATOM 785 N N . ALA A 1 98 ? -1.324 -0.875 1.485 1.00 96.75 98 ALA A N 1
ATOM 786 C CA . ALA A 1 98 ? -0.011 -0.733 0.866 1.00 96.75 98 ALA A CA 1
ATOM 787 C C . ALA A 1 98 ? -0.149 -0.710 -0.654 1.00 96.75 98 ALA A C 1
ATOM 789 O O . ALA A 1 98 ? -0.885 -1.519 -1.218 1.00 96.75 98 ALA A O 1
ATOM 790 N N . THR A 1 99 ? 0.565 0.192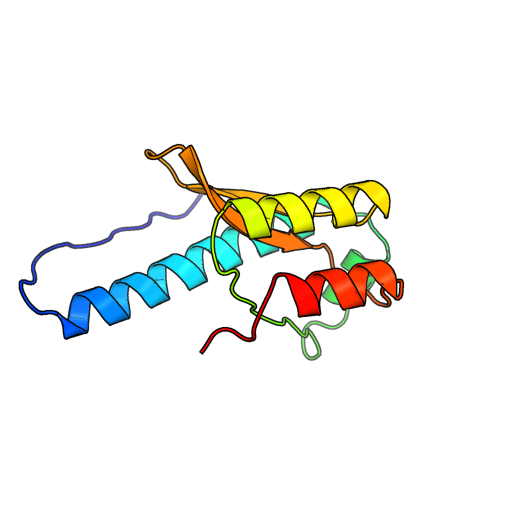 -1.322 1.00 97.12 99 THR A N 1
ATOM 791 C CA . THR A 1 99 ? 0.720 0.156 -2.780 1.00 97.12 99 THR A CA 1
ATOM 792 C C . THR A 1 99 ? 1.885 -0.750 -3.158 1.00 97.12 99 THR A C 1
ATOM 794 O O . THR A 1 99 ? 2.800 -0.960 -2.358 1.00 97.12 99 THR A O 1
ATOM 797 N N . ALA A 1 100 ? 1.900 -1.235 -4.398 1.00 95.06 100 ALA A N 1
ATOM 798 C CA . ALA A 1 100 ? 3.131 -1.753 -4.987 1.00 95.06 100 ALA A CA 1
ATOM 799 C C . ALA A 1 100 ? 4.206 -0.643 -5.027 1.00 95.06 100 ALA A C 1
ATOM 801 O O . ALA A 1 100 ? 3.865 0.540 -4.895 1.00 95.06 100 ALA A O 1
ATOM 802 N N . PRO A 1 101 ? 5.497 -0.979 -5.189 1.00 93.94 101 PRO A N 1
ATOM 803 C CA . PRO A 1 101 ? 6.541 0.018 -5.398 1.00 93.94 101 PRO A CA 1
ATOM 804 C C . PRO A 1 101 ? 6.216 0.941 -6.581 1.00 93.94 101 PRO A C 1
ATOM 806 O O . PRO A 1 101 ? 5.888 0.476 -7.670 1.00 93.94 101 PRO A O 1
ATOM 809 N N . LEU A 1 102 ? 6.309 2.258 -6.367 1.00 86.88 102 LEU A N 1
ATOM 810 C CA . LEU A 1 102 ? 6.000 3.281 -7.372 1.00 86.88 102 LEU A CA 1
ATOM 811 C C . LEU A 1 102 ? 7.256 4.097 -7.672 1.00 86.88 102 LEU A C 1
ATOM 813 O O . LEU A 1 102 ? 7.774 4.774 -6.787 1.00 86.88 102 LEU A O 1
ATOM 817 N N . ARG A 1 103 ? 7.724 4.079 -8.925 1.00 77.56 103 ARG A N 1
ATOM 818 C CA . ARG A 1 103 ? 8.842 4.931 -9.379 1.00 77.56 103 ARG A CA 1
ATOM 819 C C . ARG A 1 103 ? 8.425 6.376 -9.658 1.00 77.56 103 ARG A C 1
ATOM 821 O O . ARG A 1 103 ? 9.242 7.287 -9.599 1.00 77.56 103 ARG A O 1
ATOM 828 N N . GLY A 1 104 ? 7.141 6.586 -9.921 1.00 76.50 104 GLY A N 1
ATOM 829 C CA . GLY A 1 104 ? 6.527 7.889 -10.127 1.00 76.50 104 GLY A CA 1
ATOM 830 C C . GLY A 1 104 ? 5.033 7.809 -9.840 1.00 76.50 104 GLY A C 1
ATOM 831 O O . GLY A 1 104 ? 4.443 6.731 -9.851 1.00 76.50 104 GLY A O 1
ATOM 832 N N . ARG A 1 105 ? 4.422 8.954 -9.541 1.00 78.38 105 ARG A N 1
ATOM 833 C CA . ARG A 1 105 ? 2.983 9.081 -9.279 1.00 78.38 105 ARG A CA 1
ATOM 834 C C . ARG A 1 105 ? 2.448 10.254 -10.077 1.00 78.38 105 ARG A C 1
ATOM 836 O O . ARG A 1 105 ? 3.121 11.288 -10.117 1.00 78.38 105 ARG A O 1
ATOM 843 N N . SER A 1 106 ? 1.255 10.116 -10.651 1.00 89.19 106 SER A N 1
ATOM 844 C CA . SER A 1 106 ? 0.573 11.258 -11.262 1.00 89.19 106 SER A CA 1
ATOM 845 C C . SER A 1 106 ? 0.313 12.346 -10.204 1.00 89.19 106 SER A C 1
ATOM 847 O O . SER A 1 106 ? 0.245 12.022 -9.008 1.00 89.19 106 SER A O 1
ATOM 849 N N . PRO A 1 107 ? 0.188 13.627 -10.597 1.00 94.50 107 PRO A N 1
ATOM 850 C CA . PRO A 1 107 ? -0.114 14.709 -9.662 1.00 94.50 107 PRO A CA 1
ATOM 851 C C . PRO A 1 107 ? -1.339 14.413 -8.789 1.00 94.50 107 PRO A C 1
ATOM 853 O O . PRO A 1 107 ? -1.304 14.639 -7.585 1.00 94.50 107 PRO A O 1
ATOM 856 N N . GLU A 1 108 ? -2.380 13.807 -9.357 1.00 94.06 108 GLU A N 1
ATOM 857 C CA . GLU A 1 108 ? -3.620 13.454 -8.661 1.00 94.06 108 GLU A CA 1
ATOM 858 C C . GLU A 1 108 ? -3.384 12.417 -7.556 1.00 94.06 108 GLU A C 1
ATOM 860 O O . GLU A 1 108 ? -3.875 12.580 -6.439 1.00 94.06 108 GLU A O 1
ATOM 865 N N . VAL A 1 109 ? -2.576 11.383 -7.825 1.00 91.06 109 VAL A N 1
ATOM 866 C CA . VAL A 1 109 ? -2.215 10.378 -6.813 1.00 91.06 109 VAL A CA 1
ATOM 867 C C . VAL A 1 109 ? -1.371 11.015 -5.706 1.00 91.06 109 VAL A C 1
ATOM 869 O O . VAL A 1 109 ? -1.570 10.718 -4.528 1.00 91.06 109 VAL A O 1
ATOM 872 N N . GLN A 1 110 ? -0.439 11.911 -6.047 1.00 91.06 110 GLN A N 1
ATOM 873 C CA . GLN A 1 110 ? 0.363 12.620 -5.043 1.00 91.06 110 GLN A CA 1
ATOM 874 C C . GLN A 1 110 ? -0.502 13.510 -4.145 1.00 91.06 110 GLN A C 1
ATOM 876 O O . GLN A 1 110 ? -0.344 13.483 -2.923 1.00 91.06 110 GLN A O 1
ATOM 881 N N . GLU A 1 111 ? -1.427 14.266 -4.734 1.00 94.38 111 GLU A N 1
ATOM 882 C CA . GLU A 1 111 ? -2.360 15.111 -3.992 1.00 94.38 111 GLU A CA 1
ATOM 883 C C . GLU A 1 111 ? -3.320 14.282 -3.133 1.00 94.38 111 GLU A C 1
ATOM 885 O O . GLU A 1 111 ? -3.604 14.669 -2.002 1.00 94.38 111 GLU A O 1
ATOM 890 N N . ALA A 1 112 ? -3.749 13.100 -3.588 1.00 93.12 112 ALA A N 1
ATOM 891 C CA . ALA A 1 112 ? -4.555 12.192 -2.774 1.00 93.12 112 ALA A CA 1
ATOM 892 C C . ALA A 1 112 ? -3.821 11.746 -1.499 1.00 93.12 112 ALA A C 1
ATOM 894 O O . ALA A 1 112 ? -4.392 11.836 -0.411 1.00 93.12 112 ALA A O 1
ATOM 895 N N . PHE A 1 113 ? -2.543 11.355 -1.594 1.00 92.69 113 PHE A N 1
ATOM 896 C CA . PHE A 1 113 ? -1.741 11.028 -0.408 1.00 92.69 113 PHE A CA 1
ATOM 897 C C . PHE A 1 113 ? -1.586 12.224 0.541 1.00 92.69 113 PHE A C 1
ATOM 899 O O . PHE A 1 113 ? -1.723 12.055 1.747 1.00 92.69 113 PHE A O 1
ATOM 906 N N . LYS A 1 114 ? -1.349 13.440 0.029 1.00 92.44 114 LYS A N 1
ATOM 907 C CA . LYS A 1 114 ? -1.253 14.648 0.875 1.00 92.44 114 LYS A CA 1
ATOM 908 C C . LYS A 1 114 ? -2.586 15.017 1.532 1.00 92.44 114 LYS A C 1
ATOM 910 O O . LYS A 1 114 ? -2.606 15.522 2.650 1.00 92.44 114 LYS A O 1
ATOM 915 N N . LYS A 1 115 ? -3.698 14.802 0.827 1.00 94.50 115 LYS A N 1
ATOM 916 C CA . LYS A 1 115 ? -5.047 15.163 1.277 1.00 94.50 115 LYS A CA 1
ATOM 917 C C . LYS A 1 115 ? -5.587 14.197 2.326 1.00 94.50 115 LYS A C 1
ATOM 919 O O . LYS A 1 115 ? -6.248 14.635 3.268 1.00 94.50 115 LYS A O 1
ATOM 924 N N . PHE A 1 116 ? -5.356 12.899 2.143 1.00 91.25 116 PHE A N 1
ATOM 925 C CA . PHE A 1 116 ? -5.942 11.852 2.983 1.00 91.25 116 PHE A CA 1
ATOM 926 C C . PHE A 1 116 ? -4.981 11.291 4.030 1.00 91.25 116 PHE A C 1
ATOM 928 O O . PHE A 1 116 ? -5.438 10.587 4.934 1.00 91.25 116 PHE A O 1
ATOM 935 N N . CYS A 1 117 ? -3.685 11.608 3.941 1.00 90.75 117 CYS A N 1
ATOM 936 C CA . CYS A 1 117 ? -2.678 11.046 4.827 1.00 90.75 117 CYS A CA 1
ATOM 937 C C . CYS A 1 117 ? -1.727 12.086 5.438 1.00 90.75 117 CYS A C 1
ATOM 939 O O . CYS A 1 117 ? -1.452 13.137 4.861 1.00 90.75 117 CYS A O 1
ATOM 941 N N . SER A 1 118 ? -1.164 11.741 6.594 1.00 88.50 118 SER A N 1
ATOM 942 C CA . SER A 1 118 ? -0.025 12.420 7.226 1.00 88.50 118 SER A CA 1
ATOM 943 C C . SER A 1 118 ? 1.094 11.422 7.520 1.00 88.50 118 SER A C 1
ATOM 945 O O . SER A 1 118 ? 0.881 10.213 7.497 1.00 88.50 118 SER A O 1
ATOM 947 N N . LEU A 1 119 ? 2.313 11.911 7.767 1.00 84.88 119 LEU A N 1
ATOM 948 C CA . LEU A 1 119 ? 3.400 11.052 8.249 1.00 84.88 119 LEU A CA 1
ATOM 949 C C . LEU A 1 119 ? 3.026 10.470 9.616 1.00 84.88 119 LEU A C 1
ATOM 951 O O . LEU A 1 119 ? 2.714 11.240 10.523 1.00 84.88 119 LEU A O 1
ATOM 955 N N . TYR A 1 120 ? 3.106 9.146 9.756 1.00 81.69 120 TYR A N 1
ATOM 956 C CA . TYR A 1 120 ? 2.894 8.461 11.033 1.00 81.69 120 TYR A CA 1
ATOM 957 C C . TYR A 1 120 ? 4.025 8.806 12.022 1.00 81.69 120 TYR A C 1
ATOM 959 O O . TYR A 1 120 ? 5.197 8.775 11.635 1.00 81.69 120 TYR A O 1
ATOM 967 N N . ARG A 1 121 ? 3.691 9.164 13.274 1.00 77.12 121 ARG A N 1
ATOM 968 C CA . ARG A 1 121 ? 4.647 9.622 14.311 1.00 77.12 121 ARG A CA 1
ATOM 969 C C . ARG A 1 121 ? 4.599 8.795 15.607 1.00 77.12 121 ARG A C 1
ATOM 971 O O . ARG A 1 121 ? 3.517 8.486 16.149 1.00 77.12 121 ARG A O 1
#

Organism: Rhizopus microsporus (NCBI:txid58291)

pLDDT: mean 82.09, std 20.4, range [21.14, 98.31]

Foldseek 3Di:
DDDDDDDDDDDDDPVVVVVVVVVVLVVLQVVFQVVQLVVCVVPPLSVVLVVCVVPRDDFDKDFPDLVLVVQLVVLCVVVVFAKDFRQDPDVRGGRDMDTRRDPDDDPSNVVSCVVGIDGDD

Secondary structure (DSSP, 8-state):
-------------HHHHHHHHHHHHHHHHHHHHHHHHHHTTTSHHHHHHHH-GGG-----EEESSHHHHHHHHHHHHHTT--EEEEEETTTTEEEEEEEPP-S---HHHHHHHHHHEEE--

Sequence (121 aa):
MAHWQVNRNTATKPKLEFIQNKISVMTQACHAATAILHITREDKNTQEYLADLDNMHKVVLETKNEGSLDKLADVLSQHQIPYKRWIEQPENIPTALATAPLRGRSPEVQEAFKKFCSLYR

InterPro domains:
  IPR002833 Peptidyl-tRNA hydrolase, PTH2 [PF01981] (24-115)
  IPR023476 Peptidyl-tRNA hydrolase II domain superfamily [G3DSA:3.40.1490.10] (16-117)
  IPR023476 Peptidyl-tRNA hydrolase II domain superfamily [SSF102462] (25-104)
  IPR042237 Putative peptidyl-tRNA hydrolase PTRHD1 [PTHR46194] (24-116)

Radius of gyration: 15.86 Å; chains: 1; bounding box: 34×37×47 Å